Protein AF-A0A9Q0SHW3-F1 (afdb_monomer_lite)

Organism: Salix viminalis (NCBI:txid40686)

Radius of gyration: 21.61 Å; chains: 1; bounding box: 55×35×62 Å

InterPro domains:
  IPR007374 ASCH domain [PF04266] (40-102)
  IPR015947 PUA-like superfamily [SSF88697] (38-119)

Structure (mmCIF, N/CA/C/O backbone):
data_AF-A0A9Q0SHW3-F1
#
_entry.id   AF-A0A9Q0SHW3-F1
#
loop_
_atom_site.group_PDB
_atom_site.id
_atom_site.type_symbol
_atom_site.label_atom_id
_atom_site.label_alt_id
_atom_site.label_comp_id
_atom_site.label_asym_id
_atom_site.label_entity_id
_atom_site.label_seq_id
_atom_site.pdbx_PDB_ins_code
_atom_site.Cartn_x
_atom_site.Cartn_y
_atom_site.Cartn_z
_atom_site.occupancy
_atom_site.B_iso_or_equiv
_atom_site.auth_seq_id
_atom_site.auth_comp_id
_atom_site.auth_asym_id
_atom_site.auth_atom_id
_atom_site.pdbx_PDB_model_num
ATOM 1 N N . MET A 1 1 ? -36.949 21.640 42.276 1.00 45.16 1 MET A N 1
ATOM 2 C CA . MET A 1 1 ? -35.536 21.418 41.905 1.00 45.16 1 MET A CA 1
ATOM 3 C C . MET A 1 1 ? -35.551 20.508 40.685 1.00 45.16 1 MET A C 1
ATOM 5 O O . MET A 1 1 ? -35.782 19.321 40.842 1.00 45.16 1 MET A O 1
ATOM 9 N N . VAL A 1 2 ? -35.487 21.073 39.475 1.00 51.72 2 VAL A N 1
ATOM 10 C CA . VAL A 1 2 ? -35.586 20.311 38.214 1.00 51.72 2 VAL A CA 1
ATOM 11 C C . VAL A 1 2 ? -34.215 20.366 37.549 1.00 51.72 2 VAL A C 1
ATOM 13 O O . VAL A 1 2 ? -33.914 21.298 36.813 1.00 51.72 2 VAL A O 1
ATOM 16 N N . PHE A 1 3 ? -33.359 19.409 37.905 1.00 53.88 3 PHE A N 1
ATOM 17 C CA . PHE A 1 3 ? -32.035 19.199 37.300 1.00 53.88 3 PHE A CA 1
ATOM 18 C C . PHE A 1 3 ? -31.962 17.872 36.510 1.00 53.88 3 PHE A C 1
ATOM 20 O O . PHE A 1 3 ? -30.935 17.558 35.931 1.00 53.88 3 PHE A O 1
ATOM 27 N N . SER A 1 4 ? -33.057 17.105 36.435 1.00 60.28 4 SER A N 1
ATOM 28 C CA . SER A 1 4 ? -33.029 15.693 36.015 1.00 60.28 4 SER A CA 1
ATOM 29 C C . SER A 1 4 ? -32.841 15.464 34.508 1.00 60.28 4 SER A C 1
ATOM 31 O O . SER A 1 4 ? -32.073 14.588 34.117 1.00 60.28 4 SER A O 1
ATOM 33 N N . ASP A 1 5 ? -33.516 16.236 33.650 1.00 63.72 5 ASP A N 1
ATOM 34 C CA . ASP A 1 5 ? -33.580 15.891 32.219 1.00 63.72 5 ASP A CA 1
ATOM 35 C C . ASP A 1 5 ? -32.268 16.190 31.487 1.00 63.72 5 ASP A C 1
ATOM 37 O O . ASP A 1 5 ? -31.780 15.362 30.721 1.00 63.72 5 ASP A O 1
ATOM 41 N N . LYS A 1 6 ? -31.625 17.319 31.805 1.00 69.00 6 LYS A N 1
ATOM 42 C CA . LYS A 1 6 ? -30.334 17.697 31.207 1.00 69.00 6 LYS A CA 1
ATOM 43 C C . LYS A 1 6 ? -29.211 16.737 31.596 1.00 69.00 6 LYS A C 1
ATOM 45 O O . LYS A 1 6 ? -28.393 16.394 30.748 1.00 69.00 6 LYS A O 1
ATOM 50 N N . ASP A 1 7 ? -29.195 16.270 32.842 1.00 75.56 7 ASP A N 1
ATOM 51 C CA . ASP A 1 7 ? -28.200 15.302 33.310 1.00 75.56 7 ASP A CA 1
ATOM 52 C C . ASP A 1 7 ? -28.401 13.929 32.652 1.00 75.56 7 ASP A C 1
ATOM 54 O O . ASP A 1 7 ? -27.428 13.236 32.354 1.00 75.56 7 ASP A O 1
ATOM 58 N N . SER A 1 8 ? -29.653 13.547 32.369 1.00 79.25 8 SER A N 1
ATOM 59 C CA . SER A 1 8 ? -29.964 12.315 31.635 1.00 79.25 8 SER A CA 1
ATOM 60 C C . SER A 1 8 ? -29.555 12.387 30.157 1.00 79.25 8 SER A C 1
ATOM 62 O O . SER A 1 8 ? -28.954 11.446 29.640 1.00 79.25 8 SER A O 1
ATOM 64 N N . GLU A 1 9 ? -29.776 13.529 29.495 1.00 85.12 9 GLU A N 1
ATOM 65 C CA . GLU A 1 9 ? -29.351 13.760 28.109 1.00 85.12 9 GLU A CA 1
ATOM 66 C C . GLU A 1 9 ? -27.825 13.793 27.963 1.00 85.12 9 GLU A C 1
ATOM 68 O O . GLU A 1 9 ? -27.282 13.278 26.984 1.00 85.12 9 GLU A O 1
ATOM 73 N N . LEU A 1 10 ? -27.121 14.398 28.927 1.00 86.56 10 LEU A N 1
ATOM 74 C CA . LEU A 1 10 ? -25.658 14.444 28.940 1.00 86.56 10 LEU A CA 1
ATOM 75 C C . LEU A 1 10 ? -25.057 13.048 29.117 1.00 86.56 10 LEU A C 1
ATOM 77 O O . LEU A 1 10 ? -24.161 12.688 28.356 1.00 86.56 10 LEU A O 1
ATOM 81 N N . LYS A 1 11 ? -25.597 12.242 30.040 1.00 88.00 11 LYS A N 1
ATOM 82 C CA . LYS A 1 11 ? -25.182 10.843 30.223 1.00 88.00 11 LYS A CA 1
ATOM 83 C C . LYS A 1 11 ? -25.425 10.007 28.973 1.00 88.00 11 LYS A C 1
ATOM 85 O O . LYS A 1 11 ? -24.534 9.284 28.547 1.00 88.00 11 LYS A O 1
ATOM 90 N N . GLN A 1 12 ? -26.587 10.155 28.335 1.00 90.88 12 GLN A N 1
ATOM 91 C CA . GLN A 1 12 ? -26.876 9.446 27.088 1.00 90.88 12 GLN A CA 1
ATOM 92 C C . GLN A 1 12 ? -25.897 9.833 25.971 1.00 90.88 12 GLN A C 1
ATOM 94 O O . GLN A 1 12 ? -25.438 8.974 25.221 1.00 90.88 12 GLN A O 1
ATOM 99 N N . LYS A 1 13 ? -25.552 11.121 25.850 1.00 91.88 13 LYS A N 1
ATOM 100 C CA . LYS A 1 13 ? -24.545 11.580 24.883 1.00 91.88 13 LYS A CA 1
ATOM 101 C C . LYS A 1 13 ? -23.167 11.000 25.184 1.00 91.88 13 LYS A C 1
ATOM 103 O O . LYS A 1 13 ? -22.495 10.573 24.253 1.00 91.88 13 LYS A O 1
ATOM 108 N N . GLU A 1 14 ? -22.755 10.985 26.446 1.00 94.31 14 GLU A N 1
ATOM 109 C CA . GLU A 1 14 ? -21.483 10.399 26.878 1.00 94.31 14 GLU A CA 1
ATOM 110 C C . GLU A 1 14 ? -21.411 8.902 26.548 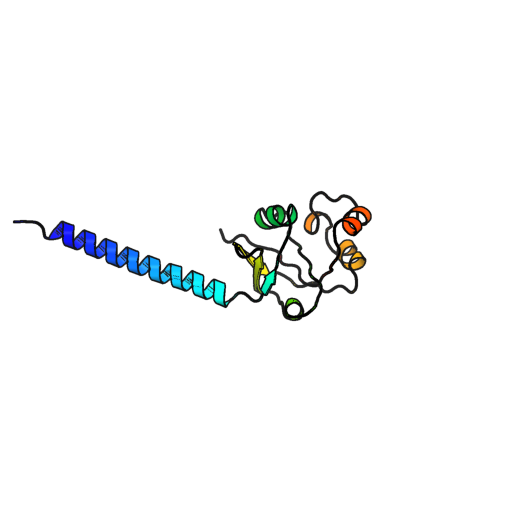1.00 94.31 14 GLU A C 1
ATOM 112 O O . GLU A 1 14 ? -20.437 8.453 25.948 1.00 94.31 14 GLU A O 1
ATOM 117 N N . GLU A 1 15 ? -22.467 8.144 26.849 1.00 94.69 15 GLU A N 1
ATOM 118 C CA . GLU A 1 15 ? -22.580 6.720 26.512 1.00 94.69 15 GLU A CA 1
ATOM 119 C C . GLU A 1 15 ? -22.457 6.493 24.997 1.00 94.69 15 GLU A C 1
ATOM 121 O O . GLU A 1 15 ? -21.683 5.645 24.549 1.00 94.69 15 GLU A O 1
ATOM 126 N N . ASN A 1 16 ? -23.153 7.311 24.199 1.00 95.75 16 ASN A N 1
ATOM 127 C CA . ASN A 1 16 ? -23.097 7.247 22.739 1.00 95.75 16 ASN A CA 1
ATOM 128 C C . ASN A 1 16 ? -21.685 7.543 22.205 1.00 95.75 16 ASN A C 1
ATOM 130 O O . ASN A 1 16 ? -21.204 6.842 21.315 1.00 95.75 16 ASN A O 1
ATOM 134 N N . TRP A 1 17 ? -21.000 8.557 22.747 1.00 97.12 17 TRP A N 1
ATOM 135 C CA . TRP A 1 17 ? -19.614 8.865 22.380 1.00 97.12 17 TRP A CA 1
ATOM 136 C C . TRP A 1 17 ? -18.661 7.737 22.767 1.00 97.12 17 TRP A C 1
ATOM 138 O O . TRP A 1 17 ? -17.815 7.355 21.963 1.00 97.12 17 TRP A O 1
ATOM 148 N N . ASN A 1 18 ? -18.816 7.167 23.962 1.00 96.50 18 ASN A N 1
ATOM 149 C CA . ASN A 1 18 ? -18.005 6.043 24.421 1.00 96.50 18 ASN A CA 1
ATOM 150 C C . ASN A 1 18 ? -18.186 4.815 23.526 1.00 96.50 18 ASN A C 1
ATOM 152 O O . ASN A 1 18 ? -17.212 4.128 23.221 1.00 96.50 18 ASN A O 1
ATOM 156 N N . GLN A 1 19 ? -19.416 4.552 23.088 1.00 96.81 19 GLN A N 1
ATOM 157 C CA . GLN A 1 19 ? -19.706 3.475 22.152 1.00 96.81 19 GLN A CA 1
ATOM 158 C C . GLN A 1 19 ? -19.041 3.727 20.793 1.00 96.81 19 GLN A C 1
ATOM 160 O O . GLN A 1 19 ? -18.324 2.858 20.301 1.00 96.81 19 GLN A O 1
ATOM 165 N N . LEU A 1 20 ? -19.176 4.937 20.243 1.00 96.81 20 LEU A N 1
ATOM 166 C CA . LEU A 1 20 ? -18.543 5.312 18.977 1.00 96.81 20 LEU A CA 1
ATOM 167 C C . LEU A 1 20 ? -17.010 5.214 19.042 1.00 96.81 20 LEU A C 1
ATOM 169 O O . LEU A 1 20 ? -16.378 4.713 18.114 1.00 96.81 20 LEU A O 1
ATOM 173 N N . ILE A 1 21 ? -16.402 5.661 20.145 1.00 96.88 21 ILE A N 1
ATOM 174 C CA . ILE A 1 21 ? -14.953 5.559 20.367 1.00 96.88 21 ILE A CA 1
ATOM 175 C C . ILE A 1 21 ? -14.522 4.092 20.383 1.00 96.88 21 ILE A C 1
ATOM 177 O O . ILE A 1 21 ? -13.537 3.749 19.733 1.00 96.88 21 ILE A O 1
ATOM 181 N N . LYS A 1 22 ? -15.251 3.221 21.092 1.00 97.06 22 LYS A N 1
ATOM 182 C CA . LYS A 1 22 ? -14.952 1.782 21.137 1.00 97.06 22 LYS A CA 1
ATOM 183 C C . LYS A 1 22 ? -15.048 1.141 19.756 1.00 97.06 22 LYS A C 1
ATOM 185 O O . LYS A 1 22 ? -14.148 0.397 19.381 1.00 97.06 22 LYS A O 1
ATOM 190 N N . GLU A 1 23 ? -16.100 1.448 19.003 1.00 97.12 23 GLU A N 1
ATOM 191 C CA . GLU A 1 23 ? -16.300 0.931 17.646 1.00 97.12 23 GLU A CA 1
ATOM 192 C C . GLU A 1 23 ? -15.163 1.359 16.713 1.00 97.12 23 GLU A C 1
ATOM 194 O O . GLU A 1 23 ? -14.528 0.512 16.088 1.00 97.12 23 GLU A O 1
ATOM 199 N N . LYS A 1 24 ? -14.822 2.654 16.688 1.00 95.00 24 LYS A N 1
ATOM 200 C CA . LYS A 1 24 ? -13.728 3.165 15.847 1.00 95.00 24 LYS A CA 1
ATOM 201 C C . LYS A 1 24 ? -12.347 2.689 16.287 1.00 95.00 24 LYS A C 1
ATOM 203 O O . LYS A 1 24 ? -11.502 2.420 15.438 1.00 95.00 24 LYS A O 1
ATOM 208 N N . ALA A 1 25 ? -12.113 2.534 17.588 1.00 95.69 25 ALA A N 1
ATOM 209 C CA . ALA A 1 25 ? -10.878 1.945 18.094 1.00 95.69 25 ALA A CA 1
ATOM 210 C C . ALA A 1 25 ? -10.730 0.482 17.652 1.00 95.69 25 ALA A C 1
ATOM 212 O O . ALA A 1 25 ? -9.642 0.079 17.246 1.00 95.69 25 ALA A O 1
ATOM 213 N N . LEU A 1 26 ? -11.816 -0.297 17.682 1.00 96.31 26 LEU A N 1
ATOM 214 C CA . LEU A 1 26 ? -11.807 -1.684 17.225 1.00 96.31 26 LEU A CA 1
ATOM 215 C C . LEU A 1 26 ? -11.570 -1.784 15.712 1.00 96.31 26 LEU A C 1
ATOM 217 O O . LEU A 1 26 ? -10.768 -2.606 15.282 1.00 96.31 26 LEU A O 1
ATOM 221 N N . GLU A 1 27 ? -12.208 -0.924 14.910 1.00 93.62 27 GLU A N 1
ATOM 222 C CA . GLU A 1 27 ? -11.935 -0.825 13.468 1.00 93.62 27 GLU A CA 1
ATOM 223 C C . GLU A 1 27 ? -10.445 -0.559 13.195 1.00 93.62 27 GLU A C 1
ATOM 225 O O . GLU A 1 27 ? -9.840 -1.240 12.368 1.00 93.62 27 GLU A O 1
ATOM 230 N N . LEU A 1 28 ? -9.833 0.383 13.922 1.00 90.88 28 LEU A N 1
ATOM 231 C CA . LEU A 1 28 ? -8.410 0.700 13.782 1.00 90.88 28 LEU A CA 1
ATOM 232 C C . LEU A 1 28 ? -7.508 -0.475 14.167 1.00 90.88 28 LEU A C 1
ATOM 234 O O . LEU A 1 28 ? -6.557 -0.763 13.446 1.00 90.88 28 LEU A O 1
ATOM 238 N N . ILE A 1 29 ? -7.801 -1.159 15.277 1.00 94.00 29 ILE A N 1
ATOM 239 C CA . ILE A 1 29 ? -7.043 -2.344 15.701 1.00 94.00 29 ILE A CA 1
ATOM 240 C C . ILE A 1 29 ? -7.118 -3.425 14.623 1.00 94.00 29 ILE A C 1
ATOM 242 O O . ILE A 1 29 ? -6.077 -3.924 14.211 1.00 94.00 29 ILE A O 1
ATOM 246 N N . ASN A 1 30 ? -8.310 -3.709 14.093 1.00 93.44 30 ASN A N 1
ATOM 247 C CA . ASN A 1 30 ? -8.488 -4.707 13.039 1.00 93.44 30 ASN A CA 1
ATOM 248 C C . ASN A 1 30 ? -7.687 -4.363 11.772 1.00 93.44 30 ASN A C 1
ATOM 250 O O . ASN A 1 30 ? -7.101 -5.249 11.154 1.00 93.44 30 ASN A O 1
ATOM 254 N N . VAL A 1 31 ? -7.640 -3.082 11.383 1.00 90.62 31 VAL A N 1
ATOM 255 C CA . VAL A 1 31 ? -6.814 -2.633 10.251 1.00 90.62 31 VAL A CA 1
ATOM 256 C C . VAL A 1 31 ? -5.331 -2.844 10.547 1.00 90.62 31 VAL A C 1
ATOM 258 O O . VAL A 1 31 ? -4.621 -3.363 9.692 1.00 90.62 31 VAL A O 1
ATOM 261 N N . LEU A 1 32 ? -4.863 -2.466 11.741 1.00 90.06 32 LEU A N 1
ATOM 262 C CA . LEU A 1 32 ? -3.454 -2.585 12.121 1.00 90.06 32 LEU A CA 1
ATOM 263 C C . LEU A 1 32 ? -2.997 -4.045 12.234 1.00 90.06 32 LEU A C 1
ATOM 265 O O . LEU A 1 32 ? -1.899 -4.377 11.795 1.00 90.06 32 LEU A O 1
ATOM 269 N N . GLU A 1 33 ? -3.837 -4.917 12.788 1.00 93.06 33 GLU A N 1
ATOM 270 C CA . GLU A 1 33 ? -3.592 -6.360 12.865 1.00 93.06 33 GLU A CA 1
ATOM 271 C C . GLU A 1 33 ? -3.616 -7.029 11.483 1.00 93.06 33 GLU A C 1
ATOM 273 O O . GLU A 1 33 ? -2.959 -8.048 11.283 1.00 93.06 33 GLU A O 1
ATOM 278 N N . GLY A 1 34 ? -4.333 -6.444 10.518 1.00 91.12 34 GLY A N 1
ATOM 279 C CA . GLY A 1 34 ? -4.393 -6.905 9.131 1.00 91.12 34 GLY A CA 1
ATOM 280 C C . GLY A 1 34 ? -3.220 -6.471 8.244 1.00 91.12 34 GLY A C 1
ATOM 281 O O . GLY A 1 34 ? -3.221 -6.799 7.059 1.00 91.12 34 GLY A O 1
ATOM 282 N N . ILE A 1 35 ? -2.240 -5.724 8.766 1.00 91.44 35 ILE A N 1
ATOM 283 C CA . ILE A 1 35 ? -1.076 -5.273 7.989 1.00 91.44 35 ILE A CA 1
ATOM 284 C C . ILE A 1 35 ? -0.119 -6.444 7.746 1.00 91.44 35 ILE A C 1
ATOM 286 O O . ILE A 1 35 ? 0.486 -6.978 8.674 1.00 91.44 35 ILE A O 1
ATOM 290 N N . SER A 1 36 ? 0.081 -6.786 6.475 1.00 90.12 36 SER A N 1
ATOM 291 C CA . SER A 1 36 ? 0.959 -7.873 6.037 1.00 90.12 36 SER A CA 1
ATOM 292 C C . SER A 1 36 ? 2.430 -7.449 5.993 1.00 90.12 36 SER A C 1
ATOM 294 O O . SER A 1 36 ? 3.317 -8.282 6.182 1.00 90.12 36 SER A O 1
ATOM 296 N N . CYS A 1 37 ? 2.724 -6.164 5.751 1.00 87.56 37 CYS A N 1
ATOM 297 C CA . CYS A 1 37 ? 4.091 -5.640 5.814 1.00 87.56 37 CYS A CA 1
ATOM 298 C C . CYS A 1 37 ? 4.165 -4.115 5.994 1.00 87.56 37 CYS A C 1
ATOM 300 O O . CYS A 1 37 ? 3.214 -3.379 5.727 1.00 87.56 37 CYS A O 1
ATOM 302 N N . GLU A 1 38 ? 5.350 -3.634 6.376 1.00 90.25 38 GLU A N 1
ATOM 303 C CA . GLU A 1 38 ? 5.701 -2.214 6.375 1.00 90.25 38 GLU A CA 1
ATOM 304 C C . GLU A 1 38 ? 6.742 -1.928 5.283 1.00 90.25 38 GLU A C 1
ATOM 306 O O . GLU A 1 38 ? 7.712 -2.673 5.124 1.00 90.25 38 GLU A O 1
ATOM 311 N N . ILE A 1 39 ? 6.569 -0.827 4.548 1.00 87.12 39 ILE A N 1
ATOM 312 C CA . ILE A 1 39 ? 7.557 -0.326 3.589 1.00 87.12 39 ILE A CA 1
ATOM 313 C C . ILE A 1 39 ? 7.906 1.134 3.861 1.00 87.12 39 ILE A C 1
ATOM 315 O O . ILE A 1 39 ? 7.069 1.944 4.258 1.00 87.12 39 ILE A O 1
ATOM 319 N N . HIS A 1 40 ? 9.157 1.490 3.571 1.00 89.25 40 HIS A N 1
ATOM 320 C CA . HIS A 1 40 ? 9.608 2.875 3.594 1.00 89.25 40 HIS A CA 1
ATOM 321 C C . HIS A 1 40 ? 9.832 3.401 2.175 1.00 89.25 40 HIS A C 1
ATOM 323 O O . HIS A 1 40 ? 10.604 2.821 1.406 1.00 89.25 40 HIS A O 1
ATOM 329 N N . VAL A 1 41 ? 9.168 4.502 1.833 1.00 87.31 41 VAL A N 1
ATOM 330 C CA . VAL A 1 41 ? 9.243 5.201 0.546 1.00 87.31 41 VAL A CA 1
ATOM 331 C C . VAL A 1 41 ? 9.762 6.625 0.780 1.00 87.31 41 VAL A C 1
ATOM 333 O O . VAL A 1 41 ? 9.338 7.290 1.725 1.00 87.31 41 VAL A O 1
ATOM 336 N N . GLN A 1 42 ? 10.692 7.082 -0.061 1.00 86.69 42 GLN A N 1
ATOM 337 C CA . GLN A 1 42 ? 11.234 8.446 -0.011 1.00 86.69 42 GLN A CA 1
ATOM 338 C C . GLN A 1 42 ? 10.356 9.425 -0.800 1.00 86.69 42 GLN A C 1
ATOM 340 O O . GLN A 1 42 ? 9.540 9.021 -1.625 1.00 86.69 42 GLN A O 1
ATOM 345 N N . GLU A 1 43 ? 10.543 10.724 -0.586 1.00 86.38 43 GLU A N 1
ATOM 346 C CA . GLU A 1 43 ? 9.989 11.730 -1.497 1.00 86.38 43 GLU A CA 1
ATOM 347 C C . GLU A 1 43 ? 10.752 11.740 -2.835 1.00 86.38 43 GLU A C 1
ATOM 349 O O . GLU A 1 43 ? 11.969 11.533 -2.838 1.00 86.38 43 GLU A O 1
ATOM 354 N N . PRO A 1 44 ? 10.079 11.999 -3.975 1.00 90.25 44 PRO A N 1
ATOM 355 C CA . PRO A 1 44 ? 8.670 12.401 -4.119 1.00 90.25 44 PRO A CA 1
ATOM 356 C C . PRO A 1 44 ? 7.666 11.233 -4.159 1.00 90.25 44 PRO A C 1
ATOM 358 O O . PRO A 1 44 ? 6.459 11.456 -4.246 1.00 90.25 44 PRO A O 1
ATOM 361 N N . ASP A 1 45 ? 8.139 9.986 -4.142 1.00 86.38 45 ASP A N 1
ATOM 362 C CA . ASP A 1 45 ? 7.294 8.805 -4.338 1.00 86.38 45 ASP A CA 1
ATOM 363 C C . ASP A 1 45 ? 6.232 8.646 -3.249 1.00 86.38 45 ASP A C 1
ATOM 365 O O . ASP A 1 45 ? 5.121 8.217 -3.551 1.00 86.38 45 ASP A O 1
ATOM 369 N N . PHE A 1 46 ? 6.532 9.029 -2.003 1.00 87.88 46 PHE A N 1
ATOM 370 C CA . PHE A 1 46 ? 5.541 9.007 -0.926 1.00 87.88 46 PHE A CA 1
ATOM 371 C C . PHE A 1 46 ? 4.362 9.940 -1.221 1.00 87.88 46 PHE A C 1
ATOM 373 O O . PHE A 1 46 ? 3.215 9.496 -1.164 1.00 87.88 46 PHE A O 1
ATOM 380 N N . SER A 1 47 ? 4.626 11.199 -1.589 1.00 90.25 47 SER A N 1
ATOM 381 C CA . SER A 1 47 ? 3.567 12.135 -1.983 1.00 90.25 47 SER A CA 1
ATOM 382 C C . SER A 1 47 ? 2.784 11.619 -3.193 1.00 90.25 47 SER A C 1
ATOM 384 O O . SER A 1 47 ? 1.560 11.676 -3.211 1.00 90.25 47 SER A O 1
ATOM 386 N N . LEU A 1 48 ? 3.467 11.029 -4.178 1.00 88.69 48 LEU A N 1
ATOM 387 C CA . LEU A 1 48 ? 2.813 10.481 -5.368 1.00 88.69 48 LEU A CA 1
ATOM 388 C C . LEU A 1 48 ? 1.941 9.253 -5.071 1.00 88.69 48 LEU A C 1
ATOM 390 O O . LEU A 1 48 ? 0.906 9.097 -5.718 1.00 88.69 48 LEU A O 1
ATOM 394 N N . LEU A 1 49 ? 2.337 8.394 -4.125 1.00 87.19 49 LEU A N 1
ATOM 395 C CA . LEU A 1 49 ? 1.513 7.281 -3.638 1.00 87.19 49 LEU A CA 1
ATOM 396 C C . LEU A 1 49 ? 0.295 7.808 -2.880 1.00 87.19 49 LEU A C 1
ATOM 398 O O . LEU A 1 49 ? -0.824 7.376 -3.134 1.00 87.19 49 LEU A O 1
ATOM 402 N N . LYS A 1 50 ? 0.511 8.772 -1.979 1.00 87.56 50 LYS A N 1
ATOM 403 C CA . LYS A 1 50 ? -0.549 9.399 -1.185 1.00 87.56 50 LYS A CA 1
ATOM 404 C C . LYS A 1 50 ? -1.604 10.081 -2.062 1.00 87.56 50 LYS A C 1
ATOM 406 O O . LYS A 1 50 ? -2.788 9.989 -1.762 1.00 87.56 50 LYS A O 1
ATOM 411 N N . ASP A 1 51 ? -1.175 10.719 -3.149 1.00 90.12 51 ASP A N 1
ATOM 412 C CA . ASP A 1 51 ? -2.049 11.397 -4.111 1.00 90.12 51 ASP A CA 1
ATOM 413 C C . ASP A 1 51 ? -2.632 10.444 -5.178 1.00 90.12 51 ASP A C 1
ATOM 415 O O . ASP A 1 51 ? -3.313 10.893 -6.100 1.00 90.12 51 ASP A O 1
ATOM 419 N N . GLY A 1 52 ? -2.328 9.140 -5.120 1.00 85.19 52 GLY A N 1
ATOM 420 C CA . GLY A 1 52 ? -2.808 8.136 -6.080 1.00 85.19 52 GLY A CA 1
ATOM 421 C C . GLY A 1 52 ? -2.226 8.266 -7.495 1.00 85.19 52 GLY A C 1
ATOM 422 O O . GLY A 1 52 ? -2.696 7.622 -8.432 1.00 85.19 52 GLY A O 1
ATOM 423 N N . ARG A 1 53 ? -1.196 9.098 -7.688 1.00 87.44 53 ARG A N 1
ATOM 424 C CA . ARG A 1 53 ? -0.534 9.295 -8.990 1.00 87.44 53 ARG A CA 1
ATOM 425 C C . ARG A 1 53 ? 0.443 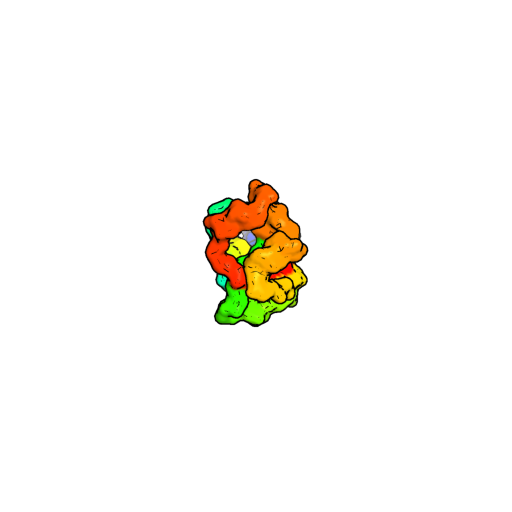8.172 -9.312 1.00 87.44 53 ARG A C 1
ATOM 427 O O . ARG A 1 53 ? 0.559 7.765 -10.466 1.00 87.44 53 ARG A O 1
ATOM 434 N N . LYS A 1 54 ? 1.154 7.687 -8.296 1.00 86.75 54 LYS A N 1
ATOM 435 C CA . LYS A 1 54 ? 1.971 6.477 -8.366 1.00 86.75 54 LYS A CA 1
ATOM 436 C C . LYS A 1 54 ? 1.106 5.323 -7.882 1.00 86.75 54 LYS A C 1
ATOM 438 O O . LYS A 1 54 ? 0.651 5.324 -6.748 1.00 86.75 54 LYS A O 1
ATOM 443 N N . THR A 1 55 ? 0.867 4.362 -8.763 1.00 85.50 55 THR A N 1
ATOM 444 C CA . THR A 1 55 ? -0.011 3.201 -8.514 1.00 85.50 55 THR A CA 1
ATOM 445 C C . THR A 1 55 ? 0.742 1.886 -8.627 1.00 85.50 55 THR A C 1
ATOM 447 O O . THR A 1 55 ? 0.156 0.820 -8.527 1.00 85.50 55 THR A O 1
ATOM 450 N N . ILE A 1 56 ? 2.050 1.944 -8.881 1.00 85.19 56 ILE A N 1
ATOM 451 C CA . ILE A 1 56 ? 2.904 0.767 -8.909 1.00 85.19 56 ILE A CA 1
ATOM 452 C C . ILE A 1 56 ? 4.137 1.078 -8.081 1.00 85.19 56 ILE A C 1
ATOM 454 O O . ILE A 1 56 ? 4.947 1.952 -8.408 1.00 85.19 56 ILE A O 1
ATOM 458 N N . GLU A 1 57 ? 4.278 0.335 -6.996 1.00 84.38 57 GLU A N 1
ATOM 459 C CA . GLU A 1 57 ? 5.465 0.321 -6.164 1.00 84.38 57 GLU A CA 1
ATOM 460 C C . GLU A 1 57 ? 6.059 -1.064 -6.237 1.00 84.38 57 GLU A C 1
ATOM 462 O O . GLU A 1 57 ? 5.396 -2.036 -5.894 1.00 84.38 57 GLU A O 1
ATOM 467 N N . GLY A 1 58 ? 7.313 -1.178 -6.644 1.00 78.75 58 GLY A N 1
ATOM 468 C CA . GLY A 1 58 ? 7.962 -2.464 -6.527 1.00 78.75 58 GLY A CA 1
ATOM 469 C C . GLY A 1 58 ? 8.824 -2.553 -5.260 1.00 78.75 58 GLY A C 1
ATOM 470 O O . GLY A 1 58 ? 9.302 -1.548 -4.737 1.00 78.75 58 GLY A O 1
ATOM 471 N N . ARG A 1 59 ? 9.151 -3.785 -4.834 1.00 79.00 59 ARG A N 1
ATOM 472 C CA . ARG A 1 59 ? 10.275 -4.104 -3.914 1.00 79.00 59 ARG A CA 1
ATOM 473 C C . ARG A 1 59 ? 11.002 -5.414 -4.242 1.00 79.00 59 ARG A C 1
ATOM 475 O O . ARG A 1 59 ? 10.376 -6.325 -4.774 1.00 79.00 59 ARG A O 1
ATOM 482 N N . CYS A 1 60 ? 12.295 -5.547 -3.923 1.00 74.50 60 CYS A N 1
ATOM 483 C CA . CYS A 1 60 ? 12.987 -6.844 -4.031 1.00 74.50 60 CYS A CA 1
ATOM 484 C C . CYS A 1 60 ? 12.172 -7.955 -3.358 1.00 74.50 60 CYS A C 1
ATOM 486 O O . CYS A 1 60 ? 11.753 -7.790 -2.217 1.00 74.50 60 CYS A O 1
ATOM 488 N N . ALA A 1 61 ? 11.969 -9.080 -4.054 1.00 74.38 61 ALA A N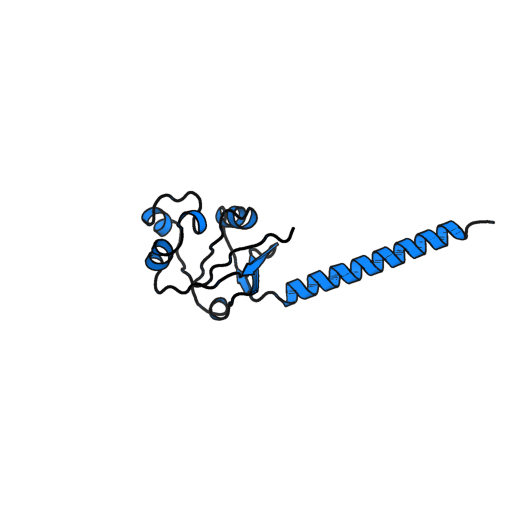 1
ATOM 489 C CA . ALA A 1 61 ? 11.256 -10.249 -3.532 1.00 74.38 61 ALA A CA 1
ATOM 490 C C . ALA A 1 61 ? 12.110 -10.996 -2.495 1.00 74.38 61 ALA A C 1
ATOM 492 O O . ALA A 1 61 ? 12.559 -12.116 -2.724 1.00 74.38 61 ALA A O 1
ATOM 493 N N . THR A 1 62 ? 12.390 -10.346 -1.373 1.00 78.38 62 THR A N 1
ATOM 494 C CA . THR A 1 62 ? 13.231 -10.852 -0.288 1.00 78.38 62 THR A CA 1
ATOM 495 C C . THR A 1 62 ? 12.488 -10.724 1.030 1.00 78.38 62 THR A C 1
ATOM 497 O O . THR A 1 62 ? 11.795 -9.732 1.240 1.00 78.38 62 THR A O 1
ATOM 500 N N . GLY A 1 63 ? 12.657 -11.692 1.931 1.00 82.25 63 GLY A N 1
ATOM 501 C CA . GLY A 1 63 ? 11.988 -11.674 3.233 1.00 82.25 63 GLY A CA 1
ATOM 502 C C . GLY A 1 63 ? 10.465 -11.664 3.092 1.00 82.25 63 GLY A C 1
ATOM 503 O O . GLY A 1 63 ? 9.909 -12.399 2.269 1.00 82.25 63 GLY A O 1
ATOM 504 N N . ASP A 1 64 ? 9.809 -10.807 3.868 1.00 77.88 64 ASP A N 1
ATOM 505 C CA . ASP A 1 64 ? 8.347 -10.761 3.978 1.00 77.88 64 ASP A CA 1
ATOM 506 C C . ASP A 1 64 ? 7.663 -10.343 2.671 1.00 77.88 64 ASP A C 1
ATOM 508 O O . ASP A 1 64 ? 6.563 -10.803 2.376 1.00 77.88 64 ASP A O 1
ATOM 512 N N . TYR A 1 65 ? 8.361 -9.608 1.796 1.00 78.31 65 TYR A N 1
ATOM 513 C CA . TYR A 1 65 ? 7.825 -9.195 0.494 1.00 78.31 65 TYR A CA 1
ATOM 514 C C . TYR A 1 65 ? 7.509 -10.364 -0.446 1.00 78.31 65 TYR A C 1
ATOM 516 O O . TYR A 1 65 ? 6.781 -10.203 -1.419 1.00 78.31 65 TYR A O 1
ATOM 524 N N . THR A 1 66 ? 8.068 -11.550 -0.193 1.00 80.50 66 THR A N 1
ATOM 525 C CA . THR A 1 66 ? 7.778 -12.742 -1.006 1.00 80.50 66 THR A CA 1
ATOM 526 C C . THR A 1 66 ? 6.372 -13.290 -0.788 1.00 80.50 66 THR A C 1
ATOM 528 O O . THR A 1 66 ? 5.866 -13.985 -1.668 1.00 80.50 66 THR A O 1
ATOM 531 N N . ARG A 1 67 ? 5.767 -12.983 0.365 1.00 84.81 67 ARG A N 1
ATOM 532 C CA . ARG A 1 67 ? 4.489 -13.539 0.824 1.00 84.81 67 ARG A CA 1
ATOM 533 C C . ARG A 1 67 ? 3.294 -12.648 0.518 1.00 84.81 67 ARG A C 1
ATOM 535 O O . ARG A 1 67 ? 2.183 -13.050 0.826 1.00 84.81 67 ARG A O 1
ATOM 542 N N . ILE A 1 68 ? 3.540 -11.461 -0.030 1.00 84.81 68 ILE A N 1
ATOM 543 C CA . ILE A 1 68 ? 2.485 -10.493 -0.295 1.00 84.81 68 ILE A CA 1
ATOM 544 C C . ILE A 1 68 ? 1.661 -10.972 -1.482 1.00 84.81 68 ILE A C 1
ATOM 546 O O . ILE A 1 68 ? 2.208 -11.330 -2.531 1.00 84.81 68 ILE A O 1
ATOM 550 N N . GLU A 1 69 ? 0.353 -10.951 -1.293 1.00 87.69 69 GLU A N 1
ATOM 551 C CA . GLU A 1 69 ? -0.663 -11.410 -2.223 1.00 87.69 69 GLU A CA 1
ATOM 552 C C . GLU A 1 69 ? -1.744 -10.323 -2.401 1.00 87.69 69 GLU A C 1
ATOM 554 O O . GLU A 1 69 ? -1.863 -9.400 -1.587 1.00 87.69 69 GLU A O 1
ATOM 559 N N . PRO A 1 70 ? -2.546 -10.386 -3.478 1.00 87.88 70 PRO A N 1
ATOM 560 C CA . PRO A 1 70 ? -3.698 -9.507 -3.641 1.00 87.88 70 PRO A CA 1
ATOM 561 C C . PRO A 1 70 ? -4.630 -9.551 -2.422 1.00 87.88 70 PRO A C 1
ATOM 563 O O . PRO A 1 70 ? -5.002 -10.621 -1.942 1.00 87.88 70 PRO A O 1
ATOM 566 N N . GLY A 1 71 ? -5.044 -8.381 -1.945 1.00 87.81 71 GLY A N 1
ATOM 567 C CA . GLY A 1 71 ? -5.894 -8.199 -0.771 1.00 87.81 71 GLY A CA 1
ATOM 568 C C . GLY A 1 71 ? -5.148 -7.823 0.506 1.00 87.81 71 GLY A C 1
ATOM 569 O O . GLY A 1 71 ? -5.788 -7.283 1.408 1.00 87.81 71 GLY A O 1
ATOM 570 N N . ASP A 1 72 ? -3.833 -8.043 0.565 1.00 89.88 72 ASP A N 1
ATOM 571 C CA . ASP A 1 72 ? -3.009 -7.671 1.714 1.00 89.88 72 ASP A CA 1
ATOM 572 C C . ASP A 1 72 ? -3.023 -6.159 1.980 1.00 89.88 72 ASP A C 1
ATOM 574 O O . ASP A 1 72 ? -3.189 -5.345 1.066 1.00 89.88 72 ASP A O 1
ATOM 578 N N . LEU A 1 73 ? -2.803 -5.777 3.240 1.00 90.38 73 LEU A N 1
ATOM 579 C CA . LEU A 1 73 ? -2.600 -4.384 3.631 1.00 90.38 73 LEU A CA 1
ATOM 580 C C . LEU A 1 73 ? -1.111 -4.102 3.838 1.00 90.38 73 LEU A C 1
ATOM 582 O O . LEU A 1 73 ? -0.403 -4.847 4.513 1.00 90.38 73 LEU A O 1
ATOM 586 N N . ILE A 1 74 ? -0.639 -2.991 3.284 1.00 89.50 74 ILE A N 1
ATOM 587 C CA . ILE A 1 74 ? 0.740 -2.519 3.395 1.00 89.50 74 ILE A CA 1
ATOM 588 C C . ILE A 1 74 ? 0.752 -1.178 4.115 1.00 89.50 74 ILE A C 1
ATOM 590 O O . ILE A 1 74 ? 0.008 -0.265 3.760 1.00 89.50 74 ILE A O 1
ATOM 594 N N . LEU A 1 75 ? 1.647 -1.031 5.089 1.00 92.38 75 LEU A N 1
ATOM 595 C CA . LEU A 1 75 ? 1.875 0.223 5.795 1.00 92.38 75 LEU A CA 1
ATOM 596 C C . LEU A 1 75 ? 3.074 0.968 5.207 1.00 92.38 75 LEU A C 1
ATOM 598 O O . LEU A 1 75 ? 4.222 0.558 5.360 1.00 92.38 75 LEU A O 1
ATOM 602 N N . VAL A 1 76 ? 2.821 2.100 4.564 1.00 91.00 76 VAL A N 1
ATOM 603 C CA . VAL A 1 76 ? 3.848 2.976 4.001 1.00 91.00 76 VAL A CA 1
ATOM 604 C C . VAL A 1 76 ? 4.214 4.056 5.010 1.00 91.00 76 VAL A C 1
ATOM 606 O O . VAL A 1 76 ? 3.357 4.808 5.483 1.00 91.00 76 VAL A O 1
ATOM 609 N N . ASN A 1 77 ? 5.505 4.154 5.335 1.00 93.12 77 ASN A N 1
ATOM 610 C CA . ASN A 1 77 ? 6.067 5.179 6.224 1.00 93.12 77 ASN A CA 1
ATOM 611 C C . ASN A 1 77 ? 5.363 5.276 7.589 1.00 93.12 77 ASN A C 1
ATOM 613 O O . ASN A 1 77 ? 5.348 6.345 8.195 1.00 93.12 77 ASN A O 1
ATOM 617 N N . LYS A 1 78 ? 4.764 4.178 8.066 1.00 92.31 78 LYS A N 1
ATOM 618 C CA . LYS A 1 78 ? 3.982 4.112 9.315 1.00 92.31 78 LYS A CA 1
ATOM 619 C C . LYS A 1 78 ? 2.741 5.006 9.373 1.00 92.31 78 LYS A C 1
ATOM 621 O O . LYS A 1 78 ? 2.185 5.184 10.453 1.00 92.31 78 LYS A O 1
ATOM 626 N N . ILE A 1 79 ? 2.307 5.571 8.247 1.00 92.19 79 ILE A N 1
ATOM 627 C CA . ILE A 1 79 ? 1.228 6.573 8.231 1.00 92.19 79 ILE A CA 1
ATOM 628 C C . ILE A 1 79 ? 0.172 6.348 7.156 1.00 92.19 79 ILE A C 1
ATOM 630 O O . ILE A 1 79 ? -0.924 6.885 7.273 1.00 92.19 79 ILE A O 1
ATOM 634 N N . LEU A 1 80 ? 0.482 5.586 6.110 1.00 89.81 80 LEU A N 1
ATOM 635 C CA . LEU A 1 80 ? -0.416 5.379 4.983 1.00 89.81 80 LEU A CA 1
ATOM 636 C C . LEU A 1 80 ? -0.646 3.881 4.799 1.00 89.81 80 LEU A C 1
AT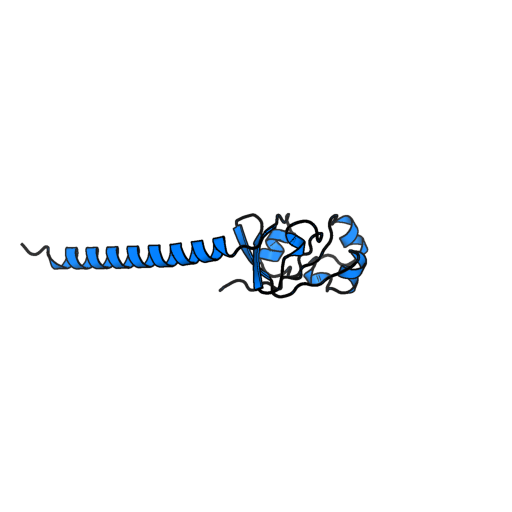OM 638 O O . LEU A 1 80 ? 0.284 3.158 4.457 1.00 89.81 80 LEU A O 1
ATOM 642 N N . VAL A 1 81 ? -1.870 3.418 5.049 1.00 91.44 81 VAL A N 1
ATOM 643 C CA . VAL A 1 81 ? -2.263 2.023 4.815 1.00 91.44 81 VAL A CA 1
ATOM 644 C C . VAL A 1 81 ? -2.841 1.907 3.418 1.00 91.44 81 VAL A C 1
ATOM 646 O O . VAL A 1 81 ? -3.757 2.646 3.065 1.00 91.44 81 VAL A O 1
ATOM 649 N N . LEU A 1 82 ? -2.304 0.976 2.642 1.00 89.44 82 LEU A N 1
ATOM 650 C CA . LEU A 1 82 ? -2.678 0.741 1.259 1.00 89.44 82 LEU A CA 1
ATOM 651 C C . LEU A 1 82 ? -3.050 -0.722 1.060 1.00 89.44 82 LEU A C 1
ATOM 653 O O . LEU A 1 82 ? -2.422 -1.601 1.645 1.00 89.44 82 LEU A O 1
ATOM 657 N N . LYS A 1 83 ? -4.048 -0.987 0.220 1.00 89.12 83 LYS A N 1
ATOM 658 C CA . LYS A 1 83 ? -4.431 -2.351 -0.145 1.00 89.12 83 LYS A CA 1
ATOM 659 C C . LYS A 1 83 ? -3.695 -2.788 -1.406 1.00 89.12 83 LYS A C 1
ATOM 661 O O . LYS A 1 83 ? -3.547 -2.006 -2.339 1.00 89.12 83 LYS A O 1
ATOM 666 N N . VAL A 1 84 ? -3.257 -4.041 -1.441 1.00 87.56 84 VAL A N 1
ATOM 667 C CA . VAL A 1 84 ? -2.683 -4.659 -2.636 1.00 87.56 84 VAL A CA 1
ATOM 668 C C . VAL A 1 84 ? -3.799 -5.101 -3.569 1.00 87.56 84 VAL A C 1
ATOM 670 O O . VAL A 1 84 ? -4.574 -5.987 -3.224 1.00 87.56 84 VAL A O 1
ATOM 673 N N . GLU A 1 85 ? -3.883 -4.530 -4.765 1.00 86.12 85 GLU A N 1
ATOM 674 C CA . GLU A 1 85 ? -4.794 -5.048 -5.794 1.00 86.12 85 GLU A CA 1
ATOM 675 C C . GLU A 1 85 ? -4.209 -6.200 -6.619 1.00 86.12 85 GLU A C 1
ATOM 677 O O . GLU A 1 85 ? -4.937 -7.148 -6.898 1.00 86.12 85 GLU A O 1
ATOM 682 N N . ASP A 1 86 ? -2.923 -6.160 -6.991 1.00 85.38 86 ASP A N 1
ATOM 683 C CA . ASP A 1 86 ? -2.294 -7.218 -7.791 1.00 85.38 86 ASP A CA 1
ATOM 684 C C . ASP A 1 86 ? -0.801 -7.422 -7.451 1.00 85.38 86 ASP A C 1
ATOM 686 O O . ASP A 1 86 ? -0.148 -6.613 -6.790 1.00 85.38 86 ASP A O 1
ATOM 690 N N . VAL A 1 87 ? -0.216 -8.539 -7.883 1.00 85.69 87 VAL A N 1
ATOM 691 C CA . VAL A 1 87 ? 1.171 -8.914 -7.583 1.00 85.69 87 VAL A CA 1
ATOM 692 C C . VAL A 1 87 ? 1.867 -9.435 -8.834 1.00 85.69 87 VAL A C 1
ATOM 694 O O . VAL A 1 87 ? 1.839 -10.622 -9.163 1.00 85.69 87 VAL A O 1
ATOM 697 N N . HIS A 1 88 ? 2.590 -8.541 -9.512 1.00 86.00 88 HIS A N 1
ATOM 698 C CA . HIS A 1 88 ? 3.382 -8.894 -10.686 1.00 86.00 88 HIS A CA 1
ATOM 699 C C . HIS A 1 88 ? 4.839 -9.178 -10.391 1.00 86.00 88 HIS A C 1
ATOM 701 O O . HIS A 1 88 ? 5.456 -8.690 -9.446 1.00 86.00 88 HIS A O 1
ATOM 707 N N . ARG A 1 89 ? 5.393 -10.037 -11.243 1.00 82.88 89 ARG A N 1
ATOM 708 C CA . ARG A 1 89 ? 6.386 -10.984 -10.798 1.00 82.88 89 ARG A CA 1
ATOM 709 C C . ARG A 1 89 ? 7.541 -11.112 -11.814 1.00 82.88 89 ARG A C 1
ATOM 711 O O . ARG A 1 89 ? 7.602 -12.093 -12.542 1.00 82.88 89 ARG A O 1
ATOM 718 N N . TYR A 1 90 ? 8.516 -10.187 -11.778 1.00 82.56 90 TYR A N 1
ATOM 719 C CA . TYR A 1 90 ? 9.548 -10.005 -12.826 1.00 82.56 90 TYR A CA 1
ATOM 720 C C . TYR A 1 90 ? 10.972 -10.499 -12.488 1.00 82.56 90 TYR A C 1
ATOM 722 O O . TYR A 1 90 ? 11.394 -10.407 -11.338 1.00 82.56 90 TYR A O 1
ATOM 730 N N . PRO A 1 91 ? 11.762 -10.941 -13.492 1.00 77.62 91 PRO A N 1
ATOM 731 C CA . PRO A 1 91 ? 13.141 -11.399 -13.290 1.00 77.62 91 PRO A CA 1
ATOM 732 C C . PRO A 1 91 ? 14.182 -10.268 -13.208 1.00 77.62 91 PRO A C 1
ATOM 734 O O . PRO A 1 91 ? 15.301 -10.506 -12.764 1.00 77.62 91 PRO A O 1
ATOM 737 N N . SER A 1 92 ? 13.875 -9.053 -13.684 1.00 77.56 92 SER A N 1
ATOM 738 C CA . SER A 1 92 ? 14.792 -7.904 -13.605 1.00 77.56 92 SER A CA 1
ATOM 739 C C . SER A 1 92 ? 14.082 -6.558 -13.761 1.00 77.56 92 SER A C 1
ATOM 741 O O . SER A 1 92 ? 12.949 -6.487 -14.242 1.00 77.56 92 SER A O 1
ATOM 743 N N . PHE A 1 93 ? 14.757 -5.472 -13.368 1.00 76.00 93 PHE A N 1
ATOM 744 C CA . PHE A 1 93 ? 14.114 -4.160 -13.220 1.00 76.00 93 PHE A CA 1
ATOM 745 C C . PHE A 1 93 ? 13.737 -3.608 -14.566 1.00 76.00 93 PHE A C 1
ATOM 747 O O . PHE A 1 93 ? 12.644 -3.100 -14.784 1.00 76.00 93 PHE A O 1
ATOM 754 N N . SER A 1 94 ? 14.652 -3.820 -15.502 1.00 80.62 94 SER A N 1
ATOM 755 C CA . SER A 1 94 ? 14.439 -3.505 -16.893 1.00 80.62 94 SER A CA 1
ATOM 756 C C . SER A 1 94 ? 13.227 -4.241 -17.453 1.00 80.62 94 SER A C 1
ATOM 758 O O . SER A 1 94 ? 12.548 -3.665 -18.288 1.00 80.62 94 SER A O 1
ATOM 760 N N . LYS A 1 95 ? 12.954 -5.484 -17.027 1.00 82.88 95 LYS A N 1
ATOM 761 C CA . LYS A 1 95 ? 11.771 -6.226 -17.480 1.00 82.88 95 LYS A CA 1
ATOM 762 C C . LYS A 1 95 ? 10.489 -5.689 -16.866 1.00 82.88 95 LYS A C 1
ATOM 764 O O . LYS A 1 95 ? 9.517 -5.557 -17.595 1.00 82.88 95 LYS A O 1
ATOM 769 N N . MET A 1 96 ? 10.514 -5.304 -15.593 1.00 83.56 96 MET A N 1
ATOM 770 C CA . MET A 1 96 ? 9.370 -4.631 -14.985 1.00 83.56 96 MET A CA 1
ATOM 771 C C . MET A 1 96 ? 9.081 -3.291 -15.676 1.00 83.56 96 MET A C 1
ATOM 773 O O . MET A 1 96 ? 7.973 -3.100 -16.145 1.00 83.56 96 MET A O 1
ATOM 777 N N . LEU A 1 97 ? 10.067 -2.399 -15.834 1.00 82.69 97 LEU A N 1
ATOM 778 C CA . LEU A 1 97 ? 9.860 -1.100 -16.502 1.00 82.69 97 LEU A CA 1
ATOM 779 C C . LEU A 1 97 ? 9.473 -1.212 -17.986 1.00 82.69 97 LEU A C 1
ATOM 781 O O . LEU A 1 97 ? 9.013 -0.238 -18.569 1.00 82.69 97 LEU A O 1
ATOM 785 N N . GLN A 1 98 ? 9.737 -2.356 -18.622 1.00 84.94 98 GLN A N 1
ATOM 786 C CA . GLN A 1 98 ? 9.294 -2.635 -19.991 1.00 84.94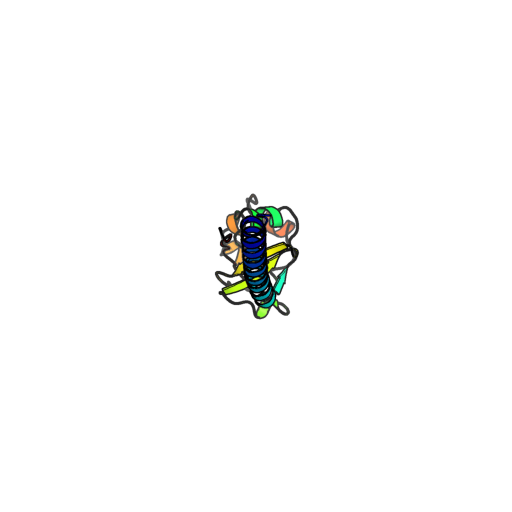 98 GLN A CA 1
ATOM 787 C C . GLN A 1 98 ? 7.846 -3.128 -20.049 1.00 84.94 98 GLN A C 1
ATOM 789 O O . GLN A 1 98 ? 7.196 -2.925 -21.069 1.00 84.94 98 GLN A O 1
ATOM 794 N N . ALA A 1 99 ? 7.382 -3.821 -19.008 1.00 86.56 99 ALA A N 1
ATOM 795 C CA . ALA A 1 99 ? 6.046 -4.403 -18.946 1.00 86.56 99 ALA A CA 1
ATOM 796 C C . ALA A 1 99 ? 5.024 -3.442 -18.321 1.00 86.56 99 ALA A C 1
ATOM 798 O O . ALA A 1 99 ? 3.892 -3.364 -18.785 1.00 86.56 99 ALA A O 1
ATOM 799 N N . GLU A 1 100 ? 5.441 -2.700 -17.296 1.00 85.00 100 GLU A N 1
ATOM 800 C CA . GLU A 1 100 ? 4.613 -1.747 -16.566 1.00 85.00 100 GLU A CA 1
ATOM 801 C C . GLU A 1 100 ? 4.697 -0.343 -17.172 1.00 85.00 100 GLU A C 1
ATOM 803 O O . GLU A 1 100 ? 5.720 0.063 -17.730 1.00 85.00 100 GLU A O 1
ATOM 808 N N . SER A 1 101 ? 3.628 0.440 -17.014 1.00 85.50 101 SER A N 1
ATOM 809 C CA . SER A 1 101 ? 3.629 1.841 -17.442 1.00 85.50 101 SER A CA 1
ATOM 810 C C . SER A 1 101 ? 4.609 2.664 -16.605 1.00 85.50 101 SER A C 1
ATOM 812 O O . SER A 1 101 ? 4.441 2.793 -15.391 1.00 85.50 101 SER A O 1
ATOM 814 N N . LEU A 1 102 ? 5.598 3.283 -17.259 1.00 84.94 102 LEU A N 1
ATOM 815 C CA . LEU A 1 102 ? 6.580 4.142 -16.592 1.00 84.94 102 LEU A CA 1
ATOM 816 C C . LEU A 1 102 ? 5.913 5.294 -15.835 1.00 84.94 102 LEU A C 1
ATOM 818 O O . LEU A 1 102 ? 6.377 5.644 -14.761 1.00 84.94 102 LEU A O 1
ATOM 822 N N . GLU A 1 103 ? 4.801 5.831 -16.341 1.00 87.00 103 GLU A N 1
ATOM 823 C CA . GLU A 1 103 ? 4.040 6.880 -15.657 1.00 87.00 103 GLU A CA 1
ATOM 824 C C . GLU A 1 103 ? 3.434 6.392 -14.338 1.00 87.00 103 GLU A C 1
ATOM 826 O O . GLU A 1 103 ? 3.413 7.142 -13.371 1.00 87.00 103 GLU A O 1
ATOM 831 N N . LYS A 1 104 ? 2.984 5.134 -14.270 1.00 83.88 104 LYS A N 1
ATOM 832 C CA . LYS A 1 104 ? 2.403 4.553 -13.050 1.00 83.88 104 LYS A CA 1
ATOM 833 C C . LYS A 1 104 ? 3.459 4.166 -12.012 1.00 83.88 104 LYS A C 1
ATOM 835 O O . LYS A 1 104 ? 3.175 4.185 -10.815 1.00 83.88 104 LYS A O 1
ATOM 840 N N . VAL A 1 105 ? 4.658 3.800 -12.475 1.00 81.81 105 VAL A N 1
ATOM 841 C CA . VAL A 1 105 ? 5.784 3.371 -11.628 1.00 81.81 105 VAL A CA 1
ATOM 842 C C . VAL A 1 105 ? 6.631 4.562 -11.172 1.00 81.81 105 VAL A C 1
ATOM 844 O O . VAL A 1 105 ? 7.040 4.618 -10.018 1.00 81.81 105 VAL A O 1
ATOM 847 N N . LEU A 1 106 ? 6.920 5.502 -12.070 1.00 84.69 106 LEU A N 1
ATOM 848 C CA . LEU A 1 106 ? 7.768 6.677 -11.857 1.00 84.69 106 LEU A CA 1
ATOM 849 C C . LEU A 1 106 ? 7.142 7.908 -12.549 1.00 84.69 106 LEU A C 1
ATOM 851 O O . LEU A 1 106 ? 7.631 8.344 -13.601 1.00 84.69 106 LEU A O 1
ATOM 855 N N . PRO A 1 107 ? 6.060 8.483 -11.988 1.00 85.94 107 PRO A N 1
ATOM 856 C CA . PRO A 1 107 ? 5.421 9.662 -12.562 1.00 85.94 107 PRO A CA 1
ATOM 857 C C . PRO A 1 107 ? 6.423 10.804 -12.795 1.00 85.94 107 PRO A C 1
ATOM 859 O O . PRO A 1 107 ? 7.147 11.214 -11.892 1.00 85.94 107 PRO A O 1
ATOM 862 N N . GLY A 1 108 ? 6.457 11.344 -14.017 1.00 84.19 108 GLY A N 1
ATOM 863 C CA . GLY A 1 108 ? 7.359 12.439 -14.401 1.00 84.19 108 GLY A CA 1
ATOM 864 C C . GLY A 1 108 ? 8.710 12.006 -14.984 1.00 84.19 108 GLY A C 1
ATOM 865 O O . GLY A 1 108 ? 9.400 12.841 -15.572 1.00 84.19 108 GLY A O 1
ATOM 866 N N . VAL A 1 109 ? 9.068 10.720 -14.909 1.00 84.12 109 VAL A N 1
ATOM 867 C CA . VAL A 1 109 ? 10.246 10.171 -15.597 1.00 84.12 109 VAL A CA 1
ATOM 868 C C . VAL A 1 109 ? 9.889 9.847 -17.047 1.00 84.12 109 VAL A C 1
ATOM 870 O O . VAL A 1 109 ? 8.896 9.176 -17.320 1.00 84.12 109 VAL A O 1
ATOM 873 N N . LYS A 1 110 ? 10.703 10.320 -17.999 1.00 78.50 110 LYS A N 1
ATOM 874 C CA . LYS A 1 110 ? 10.410 10.175 -19.436 1.00 78.50 110 LYS A CA 1
ATOM 875 C C . LYS A 1 110 ? 11.046 8.933 -20.038 1.00 78.50 110 LYS A C 1
ATOM 877 O O . LYS A 1 110 ? 10.540 8.407 -21.027 1.00 78.50 110 LYS A O 1
ATOM 882 N N . THR A 1 111 ? 12.166 8.468 -19.480 1.00 73.69 111 THR A N 1
ATOM 883 C CA . THR A 1 111 ? 12.905 7.336 -20.046 1.00 73.69 111 THR A CA 1
ATOM 884 C C . THR A 1 111 ? 13.331 6.299 -19.010 1.00 73.69 111 THR A C 1
ATOM 886 O O . THR A 1 111 ? 13.676 6.598 -17.870 1.00 73.69 111 THR A O 1
ATOM 889 N N . VAL A 1 112 ? 13.421 5.041 -19.449 1.00 68.12 112 VAL A N 1
ATOM 890 C CA . VAL A 1 112 ? 13.926 3.921 -18.633 1.00 68.12 112 VAL A CA 1
ATOM 891 C C . VAL A 1 112 ? 15.375 4.143 -18.174 1.00 68.12 112 VAL A C 1
ATOM 893 O O . VAL A 1 112 ? 15.777 3.634 -17.130 1.00 68.12 112 VAL A O 1
ATOM 896 N N . LYS A 1 113 ? 16.185 4.887 -18.942 1.00 66.25 113 LYS A N 1
ATOM 897 C CA . LYS A 1 113 ? 17.568 5.212 -18.556 1.00 66.25 113 LYS A CA 1
ATOM 898 C C . LYS A 1 113 ? 17.615 6.148 -17.348 1.00 66.25 113 LYS A C 1
ATOM 900 O O . LYS A 1 113 ? 18.418 5.902 -16.456 1.00 66.25 113 LYS A O 1
ATOM 905 N N . GLU A 1 114 ? 16.743 7.152 -17.300 1.00 60.97 114 GLU A N 1
ATOM 906 C CA . GLU A 1 114 ? 16.592 8.038 -16.138 1.00 60.97 114 GLU A CA 1
ATOM 907 C C . GLU A 1 114 ? 16.087 7.253 -14.919 1.00 60.97 114 GLU A C 1
ATOM 909 O O . GLU A 1 114 ? 16.681 7.333 -13.847 1.00 60.97 114 GLU A O 1
ATOM 914 N N . GLY A 1 115 ? 15.084 6.386 -15.104 1.00 58.91 115 GLY A N 1
ATOM 915 C CA . GLY A 1 115 ? 14.550 5.549 -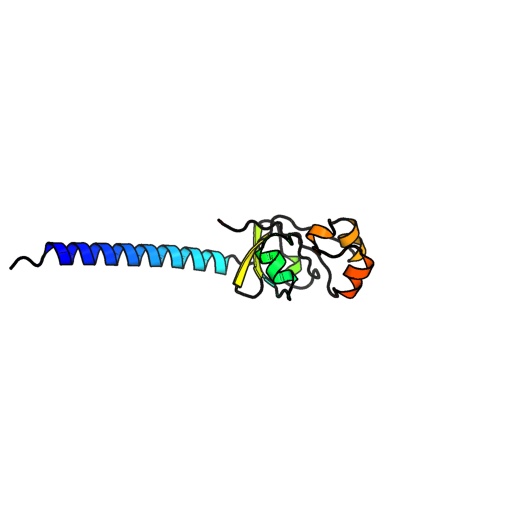14.022 1.00 58.91 115 GLY A CA 1
ATOM 916 C C . GLY A 1 115 ? 15.574 4.586 -13.399 1.00 58.91 115 GLY A C 1
ATOM 917 O O . GLY A 1 115 ? 15.496 4.290 -12.210 1.00 58.91 115 GLY A O 1
ATOM 918 N N . LYS A 1 116 ? 16.579 4.135 -14.165 1.00 56.97 116 LYS A N 1
ATOM 919 C CA . LYS A 1 116 ? 17.690 3.303 -13.659 1.00 56.97 116 LYS A CA 1
ATOM 920 C C . LYS A 1 116 ? 18.681 4.064 -12.775 1.00 56.97 116 LYS A C 1
ATOM 922 O O . LYS A 1 116 ? 19.335 3.430 -11.956 1.00 56.97 116 LYS A O 1
ATOM 927 N N . ALA A 1 117 ? 18.818 5.378 -12.950 1.00 48.25 117 ALA A N 1
ATOM 928 C CA . ALA A 1 117 ? 19.704 6.203 -12.128 1.00 48.25 117 ALA A CA 1
ATOM 929 C C . ALA A 1 117 ? 19.063 6.575 -10.779 1.00 48.25 117 ALA A C 1
ATOM 931 O O . ALA A 1 117 ? 19.779 6.772 -9.802 1.00 48.25 117 ALA A O 1
ATOM 932 N N . SER A 1 118 ? 17.729 6.630 -10.720 1.00 48.62 118 SER A N 1
ATOM 933 C CA . SER A 1 118 ? 16.984 6.986 -9.507 1.00 48.62 118 SER A CA 1
ATOM 934 C C . SER A 1 118 ? 16.705 5.817 -8.555 1.00 48.62 118 SER A C 1
ATOM 936 O O . SER A 1 118 ? 16.424 6.072 -7.391 1.00 48.62 118 SER A O 1
ATOM 938 N N . PHE A 1 119 ? 16.785 4.554 -8.997 1.00 48.53 119 PHE A N 1
ATOM 939 C CA . PHE A 1 119 ? 16.344 3.408 -8.189 1.00 48.53 119 PHE A CA 1
ATOM 940 C C . PHE A 1 119 ? 17.312 2.213 -8.222 1.00 48.53 119 PHE A C 1
ATOM 942 O O . PHE A 1 119 ? 17.467 1.527 -9.233 1.00 48.53 119 PHE A O 1
ATOM 949 N N . VAL A 1 120 ? 17.908 1.926 -7.061 1.00 34.41 120 VAL A N 1
ATOM 950 C CA . VAL A 1 120 ? 18.454 0.614 -6.682 1.00 34.41 120 VAL A CA 1
ATOM 951 C C . VAL A 1 120 ? 17.399 -0.067 -5.799 1.00 34.41 120 VAL A C 1
ATOM 953 O O . VAL A 1 120 ? 16.832 0.592 -4.937 1.00 34.41 120 VAL A O 1
ATOM 956 N N . LEU A 1 121 ? 17.194 -1.375 -5.992 1.00 29.61 121 LEU A N 1
ATOM 957 C CA . LEU A 1 121 ? 16.205 -2.292 -5.381 1.00 29.61 121 LEU A CA 1
ATOM 958 C C . LEU A 1 121 ? 14.909 -2.481 -6.177 1.00 29.61 121 LEU A C 1
ATOM 960 O O . LEU A 1 121 ? 14.168 -1.550 -6.456 1.00 29.61 121 LEU A O 1
ATOM 964 N N . MET A 1 122 ? 14.663 -3.741 -6.545 1.00 34.09 122 MET A N 1
ATOM 965 C CA . MET A 1 122 ? 13.690 -4.150 -7.542 1.00 34.09 122 MET A CA 1
ATOM 966 C C . MET A 1 122 ? 13.170 -5.597 -7.333 1.00 34.09 122 MET A C 1
ATOM 968 O O . MET A 1 122 ? 14.012 -6.452 -7.096 1.00 34.09 122 MET A O 1
ATOM 972 N N . PHE A 1 123 ? 11.915 -6.063 -7.520 1.00 47.38 123 PHE A N 1
ATOM 973 C CA . PHE A 1 123 ? 10.500 -5.599 -7.523 1.00 47.38 123 PHE A CA 1
ATOM 974 C C . PHE A 1 123 ? 9.588 -6.855 -7.659 1.00 47.38 123 PHE A C 1
ATOM 976 O O . PHE A 1 123 ? 9.908 -7.692 -8.510 1.00 47.38 123 PHE A O 1
ATOM 983 N N . ARG A 1 124 ? 8.497 -7.029 -6.870 1.00 38.50 124 ARG A N 1
ATOM 984 C CA . ARG A 1 124 ? 7.516 -8.126 -7.067 1.00 38.50 124 ARG A CA 1
ATOM 985 C C . ARG A 1 124 ? 6.099 -7.990 -6.450 1.00 38.50 124 ARG A C 1
ATOM 987 O O . ARG A 1 124 ? 5.564 -9.035 -6.116 1.00 38.50 124 ARG A O 1
ATOM 994 N N . ILE A 1 125 ? 5.507 -6.789 -6.329 1.00 42.94 125 ILE A N 1
ATOM 995 C CA . ILE A 1 125 ? 4.072 -6.539 -6.006 1.00 42.94 125 ILE A CA 1
ATOM 996 C C . ILE A 1 125 ? 3.586 -5.304 -6.790 1.00 42.94 125 ILE A C 1
ATOM 998 O O . ILE A 1 125 ? 4.385 -4.405 -7.015 1.00 42.94 125 ILE A O 1
ATOM 1002 N N . CYS A 1 126 ? 2.322 -5.258 -7.224 1.00 44.75 126 CYS A N 1
ATOM 1003 C CA . CYS A 1 126 ? 1.697 -4.147 -7.949 1.00 44.75 126 CYS A CA 1
ATOM 1004 C C . CYS A 1 126 ? 0.404 -3.727 -7.225 1.00 44.75 126 CYS A C 1
ATOM 1006 O O . CYS A 1 126 ? -0.698 -4.091 -7.624 1.00 44.75 126 CYS A O 1
ATOM 1008 N N . CYS A 1 127 ? 0.518 -2.967 -6.136 1.00 43.12 127 CYS A N 1
ATOM 1009 C CA . CYS A 1 127 ? -0.679 -2.475 -5.456 1.00 43.12 127 CYS A CA 1
ATOM 1010 C C . CYS A 1 127 ? -1.278 -1.341 -6.281 1.00 43.12 127 CYS A C 1
ATOM 1012 O O . CYS A 1 127 ? -0.790 -0.219 -6.188 1.00 43.12 127 CYS A O 1
ATOM 1014 N N . GLN A 1 128 ? -2.319 -1.608 -7.062 1.00 42.19 128 GLN A N 1
ATOM 1015 C CA . GLN A 1 128 ? -3.293 -0.559 -7.330 1.00 42.19 128 GLN A CA 1
ATOM 1016 C C . GLN A 1 128 ? -4.005 -0.269 -5.995 1.00 42.19 128 GLN A C 1
ATOM 1018 O O . GLN A 1 128 ? -4.151 -1.160 -5.156 1.00 42.19 128 GLN A O 1
ATOM 1023 N N . ILE A 1 129 ? -4.189 1.016 -5.711 1.00 46.66 129 ILE A N 1
ATOM 1024 C CA . ILE A 1 129 ? -4.417 1.529 -4.364 1.00 46.66 129 ILE A CA 1
ATOM 1025 C C . ILE A 1 129 ? -5.676 2.374 -4.402 1.00 46.66 129 ILE A C 1
ATOM 1027 O O . ILE A 1 129 ? -5.665 3.479 -4.947 1.00 46.66 129 ILE A O 1
ATOM 1031 N N . ASP A 1 130 ? -6.727 1.878 -3.765 1.00 36.50 130 ASP A N 1
ATOM 1032 C CA . ASP A 1 130 ? -7.881 2.688 -3.413 1.00 36.50 130 ASP A CA 1
ATOM 1033 C C . ASP A 1 130 ? -7.583 3.474 -2.132 1.00 36.50 130 ASP A C 1
ATOM 1035 O O . ASP A 1 130 ? -7.281 2.914 -1.073 1.00 36.50 130 ASP A O 1
ATOM 1039 N N . VAL A 1 131 ? -7.697 4.797 -2.221 1.00 38.03 131 VAL A N 1
ATOM 1040 C CA . VAL A 1 131 ? -7.878 5.640 -1.040 1.00 38.03 131 VAL A CA 1
ATOM 1041 C C . VAL A 1 131 ? -9.282 5.335 -0.527 1.00 38.03 131 VAL A C 1
ATOM 1043 O O . VAL A 1 131 ? -10.254 5.632 -1.217 1.00 38.03 131 VAL A O 1
ATOM 1046 N N . LEU A 1 132 ? -9.399 4.718 0.652 1.00 38.31 132 LEU A N 1
ATOM 1047 C CA . LEU A 1 132 ? -10.692 4.572 1.324 1.00 38.31 132 LEU A CA 1
ATOM 1048 C C . LEU A 1 132 ? -11.267 5.978 1.558 1.00 38.31 132 LEU A C 1
ATOM 1050 O O . LEU A 1 132 ? -10.785 6.712 2.422 1.00 38.31 132 LEU A O 1
ATOM 1054 N N . SER A 1 133 ? -12.239 6.358 0.728 1.00 41.69 133 SER A N 1
ATOM 1055 C CA . SER A 1 133 ? -13.079 7.549 0.886 1.00 41.69 133 SER A CA 1
ATOM 1056 C C . SER A 1 133 ? -14.139 7.333 1.953 1.00 41.69 133 SER A C 1
ATOM 1058 O O . SER A 1 133 ? -14.769 6.251 1.896 1.00 41.69 133 SER A O 1
#

Foldseek 3Di:
DPPPPVVVVVVVVVVVVVVVCVVVVVVVVVLVVQAQEEDEDDPPVVVCVVVLQAQFDWFACDDSNVVDAAQGWYHYPVPDIWGFHGKADDPDPVRCPVVDPCRNHPNPDDDPVVVVVVDDGGGITGRRTDDPD

Secondary structure (DSSP, 8-state):
---HHHHHHHHHHHHHHHHHHHHHHHHHHHHHHTEEEEE---TTHHHHHHTTS-------S-GGGGG--TT-EEEETTTEEEE--B----SSHHHHHHHS-HHHHSTT---HHHHHHH--S----B-------

pLDDT: mean 79.07, std 17.29, range [29.61, 97.12]

Sequence (133 aa):
MVFSDKDSELKQKEENWNQLIKEKALELINVLEGISCEIHVQEPDFSLLKDGRKTIEGRCATGDYTRIEPGDLILVNKILVLKVEDVHRYPSFSKMLQAESLEKVLPGVKTVKEGKASFVLMFRICCQIDVLS